Protein AF-A0A3P7L4E8-F1 (afdb_monomer)

Structure (mmCIF, N/CA/C/O backbone):
data_AF-A0A3P7L4E8-F1
#
_entry.id   AF-A0A3P7L4E8-F1
#
loop_
_atom_site.group_PDB
_atom_site.id
_atom_site.type_symbol
_atom_site.label_atom_id
_atom_site.label_alt_id
_atom_site.label_comp_id
_atom_site.label_asym_id
_atom_site.label_entity_id
_atom_site.label_seq_id
_atom_site.pdbx_PDB_ins_code
_atom_site.Cartn_x
_atom_site.Cartn_y
_atom_site.Cartn_z
_atom_site.occupancy
_atom_site.B_iso_or_equiv
_atom_site.auth_seq_id
_atom_site.auth_comp_id
_atom_site.auth_asym_id
_atom_site.auth_atom_id
_atom_site.pdbx_PDB_model_num
ATOM 1 N N . MET A 1 1 ? 2.967 -5.972 8.499 1.00 93.69 1 MET A N 1
ATOM 2 C CA . MET A 1 1 ? 3.517 -5.732 7.140 1.00 93.69 1 MET A CA 1
ATOM 3 C C . MET A 1 1 ? 2.914 -6.742 6.178 1.00 93.69 1 MET A C 1
ATOM 5 O O . MET A 1 1 ? 2.592 -7.834 6.628 1.00 93.69 1 MET A O 1
ATOM 9 N N . THR A 1 2 ? 2.734 -6.403 4.901 1.00 97.44 2 THR A N 1
ATOM 10 C CA . THR A 1 2 ? 2.212 -7.353 3.901 1.00 97.44 2 THR A CA 1
ATOM 11 C C . THR A 1 2 ? 2.742 -7.043 2.503 1.00 97.44 2 THR A C 1
ATOM 13 O O . THR A 1 2 ? 2.985 -5.879 2.180 1.00 97.44 2 THR A O 1
ATOM 16 N N . PHE A 1 3 ? 2.921 -8.077 1.684 1.00 98.00 3 PHE A N 1
ATOM 17 C CA . PHE A 1 3 ? 3.273 -7.950 0.271 1.00 98.00 3 PHE A CA 1
ATOM 18 C C . PHE A 1 3 ? 2.028 -8.074 -0.606 1.00 98.00 3 PHE A C 1
ATOM 20 O O . PHE A 1 3 ? 1.065 -8.754 -0.248 1.00 98.00 3 PHE A O 1
ATOM 27 N N . ASN A 1 4 ? 2.053 -7.452 -1.783 1.00 97.31 4 ASN A N 1
ATOM 28 C CA . ASN A 1 4 ? 1.084 -7.792 -2.821 1.00 97.31 4 ASN A CA 1
ATOM 29 C C . ASN A 1 4 ? 1.395 -9.174 -3.431 1.00 97.31 4 ASN A C 1
ATOM 31 O O . ASN A 1 4 ? 2.477 -9.728 -3.239 1.00 97.31 4 ASN A O 1
ATOM 35 N N . SER A 1 5 ? 0.465 -9.728 -4.214 1.00 94.94 5 SER A N 1
ATOM 36 C CA . SER A 1 5 ? 0.601 -11.085 -4.770 1.00 94.94 5 SER A CA 1
ATOM 37 C C . SER A 1 5 ? 1.827 -11.285 -5.672 1.00 94.94 5 SER A C 1
ATOM 39 O O . SER A 1 5 ? 2.302 -12.407 -5.796 1.00 94.94 5 SER A O 1
ATOM 41 N N . SER A 1 6 ? 2.349 -10.224 -6.300 1.00 93.38 6 SER A N 1
ATOM 42 C CA . SER A 1 6 ? 3.560 -10.289 -7.132 1.00 93.38 6 SER A CA 1
ATOM 43 C C . SER A 1 6 ? 4.865 -10.091 -6.351 1.00 93.38 6 SER A C 1
ATOM 45 O O . SER A 1 6 ? 5.935 -10.178 -6.947 1.00 93.38 6 SER A O 1
ATOM 47 N N . GLY A 1 7 ? 4.802 -9.763 -5.056 1.00 94.69 7 GLY A N 1
ATOM 48 C CA . GLY A 1 7 ? 5.972 -9.439 -4.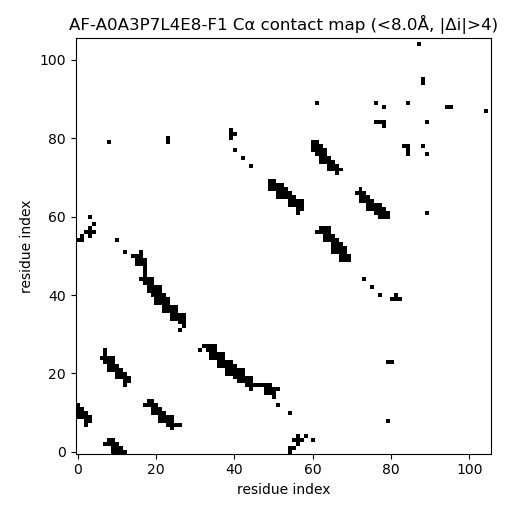233 1.00 94.69 7 GLY A CA 1
ATOM 49 C C . GLY A 1 7 ? 6.662 -8.115 -4.588 1.00 94.69 7 GLY A C 1
ATOM 50 O O . GLY A 1 7 ? 7.723 -7.811 -4.050 1.00 94.69 7 GLY A O 1
ATOM 51 N N . SER A 1 8 ? 6.085 -7.311 -5.486 1.00 95.25 8 SER A N 1
ATOM 52 C CA . SER A 1 8 ? 6.686 -6.056 -5.954 1.00 95.25 8 SER A CA 1
ATOM 53 C C . SER A 1 8 ? 6.282 -4.838 -5.128 1.00 95.25 8 SER A C 1
ATOM 55 O O . SER A 1 8 ? 6.896 -3.784 -5.275 1.00 95.25 8 SER A O 1
ATOM 57 N N . LEU A 1 9 ? 5.234 -4.943 -4.309 1.00 97.62 9 LEU A N 1
ATOM 58 C CA . LEU A 1 9 ? 4.799 -3.889 -3.395 1.00 97.62 9 LEU A CA 1
ATOM 59 C C . LEU A 1 9 ? 4.819 -4.390 -1.959 1.00 97.62 9 LEU A C 1
ATOM 61 O O . LEU A 1 9 ? 4.344 -5.490 -1.679 1.00 97.62 9 LEU A O 1
ATOM 65 N N . LEU A 1 10 ? 5.308 -3.542 -1.061 1.00 97.94 10 LEU A N 1
ATOM 66 C CA . LEU A 1 10 ? 5.356 -3.773 0.373 1.00 97.94 10 LEU A CA 1
ATOM 67 C C . LEU A 1 10 ? 4.584 -2.673 1.097 1.00 97.94 10 LEU A C 1
ATOM 69 O O . LEU A 1 10 ? 4.877 -1.489 0.935 1.00 97.94 10 LEU A O 1
ATOM 73 N N . PHE A 1 11 ? 3.632 -3.087 1.927 1.00 98.38 11 PHE A N 1
ATOM 74 C CA . PHE A 1 11 ? 2.962 -2.241 2.904 1.00 98.38 11 PHE A CA 1
ATOM 75 C C . PHE A 1 11 ? 3.613 -2.397 4.280 1.00 98.38 11 PHE A C 1
ATOM 77 O O . PHE A 1 11 ? 3.753 -3.516 4.799 1.00 98.38 11 PHE A O 1
ATOM 84 N N . THR A 1 12 ? 3.914 -1.268 4.915 1.00 97.88 12 THR A N 1
ATOM 85 C CA . THR A 1 12 ? 4.250 -1.201 6.338 1.00 97.88 12 THR A CA 1
ATOM 86 C C . THR A 1 12 ? 3.361 -0.188 7.050 1.00 97.88 12 THR A C 1
ATOM 88 O O . THR A 1 12 ? 2.870 0.766 6.449 1.00 97.88 12 THR A O 1
ATOM 91 N N . ALA A 1 13 ? 3.140 -0.412 8.340 1.00 96.44 13 ALA A N 1
ATOM 92 C CA . ALA A 1 13 ? 2.411 0.500 9.208 1.00 96.44 13 ALA A CA 1
ATOM 93 C C . ALA A 1 13 ? 3.309 0.879 10.382 1.00 96.44 13 ALA A C 1
ATOM 95 O O . ALA A 1 13 ? 4.056 0.030 10.878 1.00 96.44 13 ALA A O 1
ATOM 96 N N . CYS A 1 14 ? 3.243 2.135 10.819 1.00 93.00 14 CYS A N 1
ATOM 97 C CA . CYS A 1 14 ? 3.870 2.528 12.073 1.00 93.00 14 CYS A CA 1
ATOM 98 C C . CYS A 1 14 ? 3.155 1.873 13.267 1.00 93.00 14 CYS A C 1
ATOM 100 O O . CYS A 1 14 ? 1.998 1.465 13.166 1.00 93.00 14 CYS A O 1
ATOM 102 N N . ILE A 1 15 ? 3.840 1.800 14.411 1.00 90.44 15 ILE A N 1
ATOM 103 C CA . ILE A 1 15 ? 3.316 1.168 15.635 1.00 90.44 15 ILE A CA 1
ATOM 104 C C . ILE A 1 15 ? 2.034 1.866 16.112 1.00 90.44 15 ILE A C 1
ATOM 106 O O . ILE A 1 15 ? 1.103 1.211 16.561 1.00 90.44 15 ILE A O 1
ATOM 110 N N . GLN A 1 16 ? 1.958 3.191 15.968 1.00 91.69 16 GLN A N 1
ATOM 111 C CA . GLN A 1 16 ? 0.779 3.985 16.326 1.00 91.69 16 GLN A CA 1
ATOM 112 C C . GLN A 1 16 ? -0.380 3.841 15.316 1.00 91.69 16 GLN A C 1
ATOM 114 O O . GLN A 1 16 ? -1.488 4.325 15.559 1.00 91.69 16 GLN A O 1
ATOM 119 N N . GLY A 1 17 ? -0.122 3.208 14.167 1.00 90.38 17 GLY A N 1
ATOM 120 C CA . GLY A 1 17 ? -1.089 2.919 13.113 1.00 90.38 17 GLY A CA 1
ATOM 121 C C . GLY A 1 17 ? -1.598 4.128 12.332 1.00 90.38 17 GLY A C 1
ATOM 122 O O . GLY A 1 17 ? -2.585 3.976 11.617 1.00 90.38 17 GLY A O 1
ATOM 123 N N . HIS A 1 18 ? -0.995 5.312 12.484 1.00 93.44 18 HIS A N 1
ATOM 124 C CA . HIS A 1 18 ? -1.412 6.554 11.810 1.00 93.44 18 HIS A CA 1
ATOM 125 C C . HIS A 1 18 ? -0.907 6.651 10.375 1.00 93.44 18 HIS A C 1
ATOM 127 O O . HIS A 1 18 ? -1.647 7.042 9.477 1.00 93.44 18 HIS A O 1
ATOM 133 N N . SER A 1 19 ? 0.356 6.284 10.171 1.00 95.50 19 SER A N 1
ATOM 134 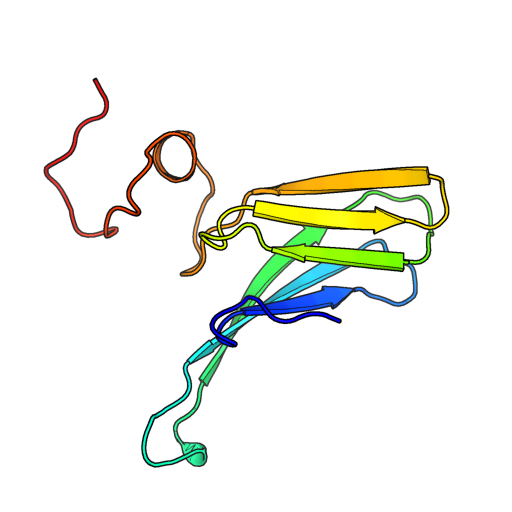C CA . SER A 1 19 ? 1.048 6.405 8.893 1.00 95.50 19 SER A CA 1
ATOM 135 C C . SER A 1 19 ? 1.338 5.030 8.324 1.00 95.50 19 SER A C 1
ATOM 137 O O . SER A 1 19 ? 1.926 4.167 8.988 1.00 95.50 19 SER A O 1
ATOM 139 N N . PHE A 1 20 ? 0.958 4.847 7.068 1.00 97.25 20 PHE A N 1
ATOM 140 C CA . PHE A 1 20 ? 1.254 3.652 6.304 1.00 97.25 20 PHE A CA 1
ATOM 141 C C . PHE A 1 20 ? 2.177 3.980 5.145 1.00 97.25 20 PHE A C 1
ATOM 143 O O . PHE A 1 20 ? 1.982 4.969 4.445 1.00 97.25 20 PHE A O 1
ATOM 150 N N . HIS A 1 21 ? 3.164 3.128 4.912 1.00 97.81 21 HIS A N 1
ATOM 151 C CA . HIS A 1 21 ? 4.152 3.324 3.866 1.00 97.81 21 HIS A CA 1
ATOM 152 C C . HIS A 1 21 ? 4.008 2.252 2.801 1.00 97.81 21 HIS A C 1
ATOM 154 O O . HIS A 1 21 ? 3.889 1.062 3.106 1.00 97.81 21 HIS A O 1
ATOM 160 N N . ILE A 1 22 ? 4.055 2.685 1.544 1.00 98.12 22 ILE A N 1
ATOM 161 C CA . ILE A 1 22 ? 4.043 1.797 0.386 1.00 98.12 22 ILE A CA 1
ATOM 162 C C . ILE A 1 22 ? 5.387 1.889 -0.306 1.00 98.12 22 ILE A C 1
ATOM 164 O O . ILE A 1 22 ? 5.771 2.950 -0.802 1.00 98.12 22 ILE A O 1
ATOM 168 N N . PHE A 1 23 ? 6.081 0.763 -0.381 1.00 98.06 23 PHE A N 1
ATOM 169 C CA . PHE A 1 23 ? 7.334 0.634 -1.104 1.00 98.06 23 PHE A CA 1
ATOM 170 C C . PHE A 1 23 ? 7.138 -0.228 -2.341 1.00 98.06 23 PHE A C 1
ATOM 172 O O . PHE A 1 23 ? 6.459 -1.251 -2.294 1.00 98.06 23 PHE A O 1
ATOM 179 N N . ARG A 1 24 ? 7.775 0.159 -3.442 1.00 96.94 24 ARG A N 1
ATOM 180 C CA . ARG A 1 24 ? 7.939 -0.675 -4.627 1.00 96.94 24 ARG A CA 1
ATOM 181 C C . ARG A 1 24 ? 9.331 -1.268 -4.636 1.00 96.94 24 ARG A C 1
ATOM 183 O O . ARG A 1 24 ? 10.311 -0.530 -4.611 1.00 96.94 24 ARG A O 1
ATOM 190 N N . ILE A 1 25 ? 9.394 -2.584 -4.749 1.00 95.75 25 ILE A N 1
ATOM 191 C CA . ILE A 1 25 ? 10.629 -3.337 -4.906 1.00 95.75 25 ILE A CA 1
ATOM 192 C C . ILE A 1 25 ? 10.760 -3.717 -6.380 1.00 95.75 25 ILE A C 1
ATOM 194 O O . ILE A 1 25 ? 9.975 -4.495 -6.923 1.00 95.75 25 ILE A O 1
ATOM 198 N N . ALA A 1 26 ? 11.740 -3.122 -7.050 1.00 93.50 26 ALA A N 1
ATOM 199 C CA . ALA A 1 26 ? 12.111 -3.443 -8.417 1.00 93.50 26 ALA A CA 1
ATOM 200 C C . ALA A 1 26 ? 13.223 -4.497 -8.390 1.00 93.50 26 ALA A C 1
ATOM 202 O O . ALA A 1 26 ? 14.401 -4.166 -8.525 1.00 93.50 26 ALA A O 1
ATOM 203 N N . ASN A 1 27 ? 12.838 -5.759 -8.171 1.00 90.19 27 ASN A N 1
ATOM 204 C CA . ASN A 1 27 ? 13.775 -6.881 -8.165 1.00 90.19 27 ASN A CA 1
ATOM 205 C C . ASN A 1 27 ? 14.471 -7.008 -9.518 1.00 90.19 27 ASN A C 1
ATOM 207 O O . ASN A 1 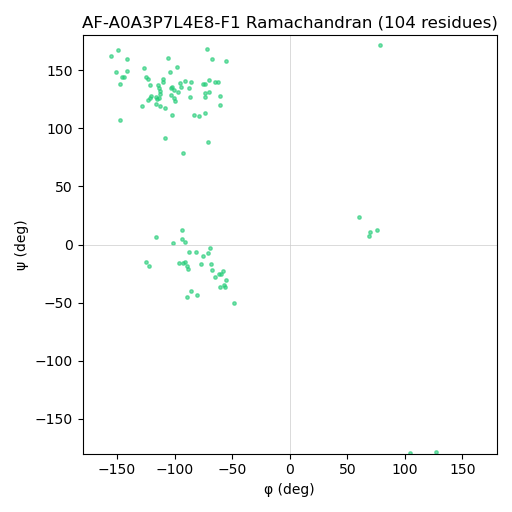27 ? 13.817 -7.104 -10.560 1.00 90.19 27 ASN A O 1
ATOM 211 N N . HIS A 1 28 ? 15.800 -7.066 -9.488 1.00 91.31 28 HIS A N 1
ATOM 212 C CA . HIS A 1 28 ? 16.575 -7.392 -10.672 1.00 91.31 28 HIS A CA 1
ATOM 213 C C . HIS A 1 28 ? 16.711 -8.925 -10.792 1.00 91.31 28 HIS A C 1
ATOM 215 O O . HIS A 1 28 ? 17.135 -9.579 -9.839 1.00 91.31 28 HIS A O 1
ATOM 221 N N . PRO A 1 29 ? 16.361 -9.531 -11.943 1.00 88.00 29 PRO A N 1
ATOM 222 C CA . PRO A 1 29 ? 16.157 -10.980 -12.057 1.00 88.00 29 PRO A CA 1
ATOM 223 C C . PRO A 1 29 ? 17.429 -11.827 -11.916 1.00 88.00 29 PRO A C 1
ATOM 225 O O . PRO A 1 29 ? 17.327 -13.034 -11.723 1.00 88.00 29 PRO A O 1
ATOM 228 N N . LYS A 1 30 ? 18.620 -11.228 -12.051 1.00 91.19 30 LYS A N 1
ATOM 229 C CA . LYS A 1 30 ? 19.906 -11.955 -12.061 1.00 91.19 30 LYS A CA 1
ATOM 230 C C . LYS A 1 30 ? 20.895 -11.517 -10.984 1.00 91.19 30 LYS A C 1
ATOM 232 O O . LYS A 1 30 ? 21.850 -12.231 -10.717 1.00 91.19 30 LYS A O 1
ATOM 237 N N . ASP A 1 31 ? 20.701 -10.338 -10.406 1.00 92.81 31 ASP A N 1
ATOM 238 C CA . ASP A 1 31 ? 21.673 -9.720 -9.500 1.00 92.81 31 ASP A CA 1
ATOM 239 C C . ASP A 1 31 ? 20.927 -8.912 -8.446 1.00 92.81 31 ASP A C 1
ATOM 241 O O . ASP A 1 31 ? 20.376 -7.855 -8.747 1.00 92.81 31 ASP A O 1
ATOM 245 N N . SER A 1 32 ? 20.902 -9.412 -7.213 1.00 90.25 32 SER A N 1
ATOM 246 C CA . SER A 1 32 ? 20.195 -8.773 -6.104 1.00 90.25 32 SER A CA 1
ATOM 247 C C . SER A 1 32 ? 20.737 -7.381 -5.782 1.00 90.25 32 SER A C 1
ATOM 249 O O . SER A 1 32 ? 19.972 -6.543 -5.308 1.00 90.25 32 SER A O 1
ATOM 251 N N . ARG A 1 33 ? 22.005 -7.089 -6.107 1.00 93.31 33 ARG A N 1
ATOM 252 C CA . ARG A 1 33 ? 22.643 -5.781 -5.869 1.00 93.31 33 ARG A CA 1
ATOM 253 C C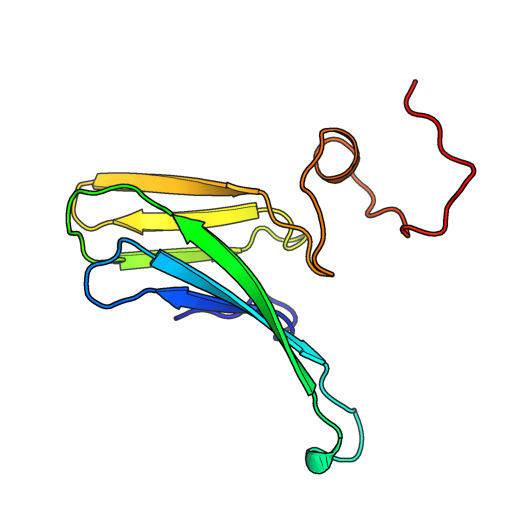 . ARG A 1 33 ? 22.053 -4.666 -6.729 1.00 93.31 33 ARG A C 1
ATOM 255 O O . ARG A 1 33 ? 22.173 -3.501 -6.374 1.00 93.31 33 ARG A O 1
ATOM 262 N N . GLN A 1 34 ? 21.412 -5.022 -7.841 1.00 92.75 34 GLN A N 1
ATOM 263 C CA . GLN A 1 34 ? 20.742 -4.084 -8.747 1.00 92.75 34 GLN A CA 1
ATOM 264 C C . GLN A 1 34 ? 19.251 -3.913 -8.424 1.00 92.75 34 GLN A C 1
ATOM 266 O O . GLN A 1 34 ? 18.527 -3.241 -9.157 1.00 92.75 34 GLN A O 1
ATOM 271 N N . THR A 1 35 ? 18.770 -4.523 -7.339 1.00 93.56 35 THR A N 1
ATOM 272 C CA . THR A 1 35 ? 17.401 -4.315 -6.865 1.00 93.56 35 THR A CA 1
ATOM 273 C C . THR A 1 35 ? 17.260 -2.910 -6.294 1.00 93.56 35 THR A C 1
ATOM 275 O O . THR A 1 35 ? 18.052 -2.492 -5.453 1.00 93.56 35 THR A O 1
ATOM 278 N N . ALA A 1 36 ? 16.220 -2.194 -6.719 1.00 94.31 36 ALA A N 1
ATOM 279 C CA . ALA A 1 36 ? 15.906 -0.865 -6.208 1.00 94.31 36 ALA A CA 1
ATOM 280 C C . ALA A 1 36 ? 14.627 -0.886 -5.366 1.00 94.31 36 ALA A C 1
ATOM 282 O O . ALA A 1 36 ? 13.657 -1.568 -5.702 1.00 94.31 36 ALA A O 1
ATOM 283 N N . VAL A 1 37 ? 14.608 -0.096 -4.292 1.00 96.25 37 VAL A N 1
ATOM 284 C CA . VAL A 1 37 ? 13.419 0.122 -3.461 1.00 96.25 37 VAL A CA 1
ATOM 285 C C . VAL A 1 37 ? 13.011 1.584 -3.566 1.00 96.25 37 VAL A C 1
ATOM 287 O O . VAL A 1 37 ? 13.808 2.482 -3.308 1.00 96.25 37 VAL A O 1
ATOM 290 N N . HIS A 1 38 ? 11.759 1.826 -3.942 1.00 96.25 38 HIS A N 1
ATOM 291 C CA . HIS A 1 38 ? 11.192 3.163 -4.072 1.00 96.25 38 HIS A CA 1
ATOM 292 C C . HIS A 1 38 ? 10.065 3.349 -3.066 1.00 96.25 38 HIS A C 1
ATOM 294 O O . HIS A 1 38 ? 9.120 2.565 -3.047 1.00 96.25 38 HIS A O 1
ATOM 300 N N . HIS A 1 39 ? 10.126 4.404 -2.263 1.00 97.31 39 HIS A N 1
ATOM 301 C CA . HIS A 1 39 ? 9.017 4.800 -1.403 1.00 97.31 39 HIS A CA 1
ATOM 302 C C . HIS A 1 39 ? 7.974 5.548 -2.243 1.00 97.31 39 HIS A C 1
ATOM 304 O O . HIS A 1 39 ? 8.251 6.633 -2.748 1.00 97.31 39 HIS A O 1
ATOM 310 N N . LEU A 1 40 ? 6.810 4.932 -2.462 1.00 96.62 40 LEU A N 1
ATOM 311 C CA . LEU A 1 40 ? 5.774 5.460 -3.351 1.00 96.62 40 LEU A CA 1
ATOM 312 C C . LEU A 1 40 ? 4.794 6.387 -2.632 1.00 96.62 40 LEU A C 1
ATOM 314 O O . LEU A 1 40 ? 4.444 7.432 -3.174 1.00 96.62 40 LEU A O 1
ATOM 318 N N . TYR A 1 41 ? 4.326 5.986 -1.449 1.00 97.56 41 TYR A N 1
ATOM 319 C CA . TYR A 1 41 ? 3.255 6.682 -0.741 1.00 97.56 41 TYR A CA 1
ATOM 320 C C . TYR A 1 41 ? 3.467 6.657 0.765 1.00 97.56 41 TYR A C 1
ATOM 322 O O . TYR A 1 41 ? 3.871 5.632 1.317 1.00 97.56 41 TYR A O 1
ATOM 330 N N . ILE A 1 42 ? 3.081 7.762 1.401 1.00 97.00 42 ILE A N 1
ATOM 331 C CA . ILE A 1 42 ? 2.707 7.815 2.812 1.00 97.00 42 ILE A CA 1
ATOM 332 C C . ILE A 1 42 ? 1.193 8.012 2.830 1.00 97.00 42 ILE A C 1
ATOM 334 O O . ILE A 1 42 ? 0.693 8.999 2.292 1.00 97.00 42 ILE A O 1
ATOM 338 N N . LEU A 1 43 ? 0.470 7.048 3.382 1.00 96.38 43 LEU A N 1
ATOM 339 C CA . LEU A 1 43 ? -0.978 7.088 3.524 1.00 96.38 43 LEU A CA 1
ATOM 340 C C . LEU A 1 43 ? -1.297 7.413 4.977 1.00 96.38 43 LEU A C 1
ATOM 342 O O . LEU A 1 43 ? -0.782 6.760 5.885 1.00 96.38 43 LEU A O 1
ATOM 346 N N . ASP A 1 44 ? -2.138 8.417 5.183 1.00 95.81 44 ASP A N 1
ATOM 347 C CA . ASP A 1 44 ? -2.573 8.825 6.512 1.00 95.81 44 ASP A CA 1
ATOM 348 C C . ASP A 1 44 ? -3.953 8.238 6.808 1.00 95.81 44 ASP A C 1
ATOM 350 O O . ASP A 1 44 ? -4.906 8.416 6.045 1.00 95.81 44 ASP A O 1
ATOM 354 N N . ARG A 1 45 ? -4.045 7.492 7.905 1.00 93.25 45 ARG A N 1
ATOM 355 C CA . ARG A 1 45 ? -5.274 6.831 8.347 1.00 93.25 45 ARG A CA 1
ATOM 356 C C . ARG A 1 45 ? -6.120 7.722 9.257 1.00 93.25 45 ARG A C 1
ATOM 358 O O . ARG A 1 45 ? -7.304 7.444 9.439 1.00 93.25 45 ARG A O 1
ATOM 365 N N . GLY A 1 46 ? -5.540 8.767 9.842 1.00 89.94 46 GLY A N 1
ATOM 366 C CA . GLY A 1 46 ? -6.161 9.688 10.792 1.00 89.94 46 GLY A CA 1
ATOM 367 C C . GLY A 1 46 ? -5.357 9.835 12.089 1.00 89.94 46 GLY A C 1
ATOM 368 O O . GLY A 1 46 ? -4.329 9.195 12.285 1.00 89.94 46 GLY A O 1
ATOM 369 N N . SER A 1 47 ? -5.867 10.632 13.029 1.00 89.31 47 SER A N 1
ATOM 370 C CA . SER A 1 47 ? -5.139 11.041 14.244 1.00 89.31 47 SER A CA 1
ATOM 371 C C . SER A 1 47 ? -5.280 10.103 15.449 1.00 89.31 47 SER A C 1
ATOM 373 O O . SER A 1 47 ? -4.436 10.114 16.344 1.00 89.31 47 SER A O 1
ATOM 375 N N . THR A 1 48 ? -6.316 9.266 15.511 1.00 91.25 48 THR A N 1
ATOM 376 C CA . THR A 1 48 ? -6.524 8.351 16.647 1.00 91.25 48 THR A CA 1
ATOM 377 C C . THR A 1 48 ? -5.529 7.190 16.588 1.00 91.25 48 THR A C 1
ATOM 379 O O . THR A 1 48 ? -5.445 6.558 15.538 1.00 91.25 48 THR A O 1
ATOM 382 N N . PRO A 1 49 ? -4.751 6.887 17.643 1.00 92.69 49 PRO A N 1
ATOM 383 C CA . PRO A 1 49 ? -3.868 5.718 17.648 1.00 92.69 49 PRO A CA 1
ATOM 384 C C . PRO A 1 49 ? -4.667 4.419 17.523 1.00 92.69 49 PRO A C 1
ATOM 386 O O . PRO A 1 49 ? -5.730 4.299 18.128 1.00 92.69 49 PRO A O 1
ATOM 389 N N . CYS A 1 50 ? -4.168 3.461 16.745 1.00 93.50 50 CYS A N 1
ATOM 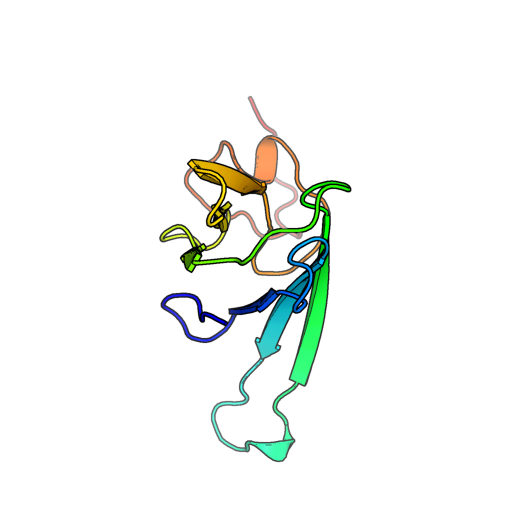390 C CA . CYS A 1 50 ? -4.753 2.123 16.648 1.00 93.50 50 CYS A CA 1
ATOM 391 C C . CYS A 1 50 ? -3.696 1.102 16.217 1.00 93.50 50 CYS A C 1
ATOM 393 O O . CYS A 1 50 ? -2.680 1.463 15.627 1.00 93.50 50 CYS A O 1
ATOM 395 N N . GLU A 1 51 ? -3.970 -0.180 16.426 1.00 94.94 51 GLU A N 1
ATOM 396 C CA . GLU A 1 51 ? -3.142 -1.259 15.889 1.00 94.94 51 GLU A CA 1
ATOM 397 C C . GLU A 1 51 ? -3.716 -1.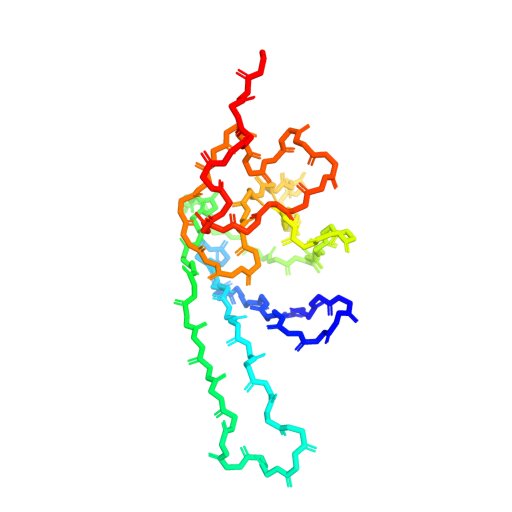741 14.553 1.00 94.94 51 GLU A C 1
ATOM 399 O O . GLU A 1 51 ? -4.930 -1.919 14.421 1.00 94.94 51 GLU A O 1
ATOM 404 N N . VAL A 1 52 ? -2.855 -1.951 13.554 1.00 96.25 52 VAL A N 1
ATOM 405 C CA . VAL A 1 52 ? -3.259 -2.552 12.275 1.00 96.25 52 VAL A CA 1
ATOM 406 C C . VAL A 1 52 ? -3.265 -4.067 12.423 1.00 96.25 52 VAL A C 1
ATOM 408 O O . VAL A 1 52 ? -2.208 -4.684 12.527 1.00 96.25 52 VAL A O 1
ATOM 411 N N . THR A 1 53 ? -4.451 -4.665 12.386 1.00 96.31 53 THR A N 1
ATOM 412 C CA . THR A 1 53 ? -4.637 -6.113 12.562 1.00 96.31 53 THR A CA 1
ATOM 413 C C . THR A 1 53 ? -4.472 -6.868 11.249 1.00 96.31 53 THR A C 1
ATOM 415 O O . THR A 1 53 ? -3.842 -7.922 11.201 1.00 96.31 53 THR A O 1
ATOM 418 N N . HIS A 1 54 ? -4.991 -6.307 10.155 1.00 96.50 54 HIS A N 1
ATOM 419 C CA . HIS A 1 54 ? -4.917 -6.905 8.827 1.00 96.50 54 HIS A CA 1
ATOM 420 C C . HIS A 1 54 ? -4.678 -5.846 7.758 1.00 96.50 54 HIS A C 1
ATOM 422 O O . HIS A 1 54 ? -5.130 -4.710 7.868 1.00 96.50 54 HIS A O 1
ATOM 428 N N . ALA A 1 55 ? -3.994 -6.237 6.688 1.00 97.75 55 ALA A N 1
ATOM 429 C CA . ALA A 1 55 ? -3.874 -5.425 5.490 1.00 97.75 55 ALA A CA 1
ATOM 430 C C . ALA A 1 55 ? -3.843 -6.318 4.251 1.00 97.75 55 ALA A C 1
ATOM 432 O O . ALA A 1 55 ? -3.274 -7.413 4.282 1.00 97.75 55 ALA A O 1
ATOM 433 N N . CYS A 1 56 ? -4.442 -5.852 3.159 1.00 98.06 56 CYS A N 1
ATOM 434 C CA . CYS A 1 56 ? -4.508 -6.597 1.910 1.00 98.06 56 CYS A CA 1
ATOM 435 C C . CYS A 1 56 ? -4.490 -5.658 0.705 1.00 98.06 56 CYS A C 1
ATOM 437 O O . CYS A 1 56 ? -5.172 -4.632 0.685 1.00 98.06 56 CYS A O 1
ATOM 439 N N . PHE A 1 57 ? -3.731 -6.043 -0.318 1.00 98.19 57 PHE A N 1
ATOM 440 C CA . PHE A 1 57 ? -3.816 -5.429 -1.634 1.00 98.19 57 PHE A CA 1
ATOM 441 C C . PHE A 1 57 ? -4.929 -6.096 -2.444 1.00 98.19 57 PHE A C 1
ATOM 443 O O . PHE A 1 57 ? -5.073 -7.317 -2.458 1.00 98.19 57 PHE A O 1
ATOM 450 N N . SER A 1 58 ? -5.678 -5.294 -3.188 1.00 96.12 58 SER A N 1
ATOM 451 C CA . SER A 1 58 ? -6.516 -5.791 -4.286 1.00 96.12 58 SER A CA 1
ATOM 452 C C . SER A 1 58 ? -5.699 -6.589 -5.310 1.00 96.12 58 SER A C 1
ATOM 454 O O . SER A 1 58 ? -4.486 -6.417 -5.445 1.00 96.12 58 SER A O 1
ATOM 456 N N . ARG A 1 59 ? -6.378 -7.448 -6.080 1.00 93.50 59 ARG A N 1
ATOM 457 C CA . ARG A 1 59 ? -5.741 -8.352 -7.055 1.00 93.50 59 ARG A CA 1
ATOM 458 C C . ARG A 1 59 ? -4.899 -7.617 -8.108 1.00 93.50 59 ARG A C 1
ATOM 460 O O . ARG A 1 59 ? -3.867 -8.129 -8.522 1.00 93.50 59 ARG A O 1
ATOM 467 N N . ASP A 1 60 ? -5.317 -6.423 -8.520 1.00 91.94 60 ASP A N 1
ATOM 468 C CA . ASP A 1 60 ? -4.591 -5.567 -9.470 1.00 91.94 60 ASP A CA 1
ATOM 469 C C . ASP A 1 60 ? -3.625 -4.577 -8.789 1.00 91.94 60 ASP A C 1
ATOM 471 O O . ASP A 1 60 ? -2.965 -3.782 -9.457 1.00 91.94 60 ASP A O 1
ATOM 475 N N . SER A 1 61 ? -3.518 -4.642 -7.457 1.00 95.12 61 SER A N 1
ATOM 476 C CA . SER A 1 61 ? -2.678 -3.785 -6.620 1.00 95.12 61 SER A CA 1
ATOM 477 C C . SER A 1 61 ? -2.993 -2.283 -6.705 1.00 95.12 61 SER A C 1
ATOM 479 O O . SER A 1 61 ? -2.123 -1.468 -6.402 1.00 95.12 61 SER A O 1
ATOM 481 N N . ARG A 1 62 ? -4.216 -1.897 -7.095 1.00 93.94 62 ARG A N 1
ATOM 482 C CA . ARG A 1 62 ? -4.645 -0.482 -7.141 1.00 93.94 62 ARG A CA 1
ATOM 483 C C . ARG A 1 62 ? -5.336 0.009 -5.876 1.00 93.94 62 ARG A C 1
ATOM 485 O O . ARG A 1 62 ? -5.460 1.199 -5.639 1.00 93.94 62 ARG A O 1
ATOM 492 N N . TRP A 1 63 ? -5.770 -0.912 -5.040 1.00 95.75 63 TRP A N 1
ATOM 493 C CA . TRP A 1 63 ? -6.360 -0.624 -3.741 1.00 95.75 63 TRP A CA 1
ATOM 494 C C . TRP A 1 63 ? -5.618 -1.359 -2.642 1.00 95.75 63 TRP A C 1
ATOM 496 O O . TRP A 1 63 ? -5.212 -2.512 -2.828 1.00 95.75 63 TRP A O 1
ATOM 506 N N . LEU A 1 64 ? -5.509 -0.702 -1.495 1.00 97.75 64 LEU A N 1
ATOM 507 C CA . LEU A 1 64 ? -5.055 -1.269 -0.238 1.00 97.75 64 LEU A CA 1
ATOM 508 C C . LEU A 1 64 ? -6.167 -1.112 0.799 1.00 97.75 64 LEU A C 1
ATOM 510 O O . LEU A 1 64 ? -6.636 -0.001 1.034 1.00 97.75 64 LEU A O 1
ATOM 514 N N . ALA A 1 65 ? -6.538 -2.204 1.454 1.00 98.12 65 ALA A N 1
ATOM 515 C CA . ALA A 1 65 ? -7.364 -2.176 2.652 1.00 98.12 65 ALA A CA 1
ATOM 516 C C . ALA A 1 65 ? -6.486 -2.408 3.887 1.00 98.12 65 ALA A C 1
ATOM 518 O O . ALA A 1 65 ? -5.656 -3.319 3.880 1.00 98.12 65 ALA A O 1
ATOM 519 N N . ALA A 1 66 ? -6.680 -1.607 4.935 1.00 97.62 66 ALA A N 1
ATOM 520 C CA . ALA A 1 66 ? -6.041 -1.766 6.239 1.00 97.62 66 ALA A CA 1
ATOM 521 C C . ALA A 1 66 ? -7.103 -1.746 7.348 1.00 97.62 66 ALA A C 1
ATOM 523 O O . ALA A 1 66 ? -7.822 -0.758 7.513 1.00 97.62 66 ALA A O 1
ATOM 524 N N . CYS A 1 67 ? -7.198 -2.843 8.095 1.00 96.88 67 CYS A N 1
ATOM 525 C CA . CYS A 1 67 ? -8.127 -3.028 9.204 1.00 96.88 67 CYS A CA 1
ATOM 526 C C . CYS A 1 67 ? -7.442 -2.679 10.525 1.00 96.88 67 CYS A C 1
ATOM 528 O O . CYS A 1 67 ? -6.284 -3.042 10.745 1.00 96.88 67 CYS A O 1
ATOM 530 N N . SER A 1 68 ? -8.170 -2.005 11.409 1.00 94.94 68 SER A N 1
ATOM 531 C CA . SER A 1 68 ? -7.708 -1.660 12.750 1.00 94.94 68 SER A CA 1
ATOM 532 C C . SER A 1 68 ? -8.377 -2.517 13.826 1.00 94.94 68 SER A C 1
ATOM 534 O O . SER A 1 68 ? -9.460 -3.072 13.628 1.00 94.94 68 SER A O 1
ATOM 536 N N . ASN A 1 69 ? -7.766 -2.574 15.007 1.00 95.25 69 ASN A N 1
ATOM 537 C CA . ASN A 1 69 ? -8.370 -3.153 16.211 1.00 95.25 69 ASN A CA 1
ATOM 538 C C . ASN A 1 69 ? -9.548 -2.329 16.778 1.00 95.25 69 ASN A C 1
ATOM 540 O O . ASN A 1 69 ? -10.187 -2.759 17.732 1.00 95.25 69 ASN A O 1
ATOM 544 N N . HIS A 1 70 ? -9.864 -1.169 16.195 1.00 92.56 70 HIS A N 1
ATOM 545 C CA . HIS A 1 70 ? -11.009 -0.332 16.578 1.00 92.56 70 HIS A CA 1
ATOM 546 C C . HIS A 1 70 ? -12.260 -0.621 15.730 1.00 92.56 70 HIS A C 1
ATOM 548 O O . HIS A 1 70 ? -13.217 0.150 15.743 1.00 92.56 70 HIS A O 1
ATOM 554 N N . GLY A 1 71 ? -12.257 -1.712 14.959 1.00 93.31 71 GLY A N 1
ATOM 555 C CA . GLY A 1 71 ? -13.397 -2.115 14.133 1.00 93.31 71 GLY A CA 1
ATOM 556 C C . GLY A 1 71 ? -13.569 -1.290 12.856 1.00 93.31 71 GLY A C 1
ATOM 557 O O . GLY A 1 71 ? -14.605 -1.392 12.203 1.00 93.31 71 GLY A O 1
ATOM 558 N N . THR A 1 72 ? -12.570 -0.488 12.469 1.00 95.31 72 THR A N 1
ATOM 559 C CA . THR A 1 72 ? -12.592 0.277 11.215 1.00 95.31 72 THR A CA 1
ATOM 560 C C . THR A 1 72 ? -11.698 -0.356 10.156 1.00 95.31 72 THR A C 1
ATOM 562 O O . THR A 1 72 ? -10.661 -0.949 10.456 1.00 95.31 72 THR A O 1
ATOM 565 N N . THR A 1 73 ? -12.084 -0.203 8.890 1.00 96.69 73 THR A N 1
ATOM 566 C CA . THR A 1 73 ? -11.238 -0.539 7.738 1.00 96.69 73 THR A CA 1
ATOM 567 C C . THR A 1 73 ? -11.081 0.694 6.871 1.00 96.69 73 THR A C 1
ATOM 569 O O . THR A 1 73 ? -12.067 1.277 6.428 1.00 96.69 73 THR A O 1
ATOM 572 N N . HIS A 1 74 ? -9.837 1.085 6.622 1.00 96.62 74 HIS A N 1
ATOM 573 C CA . HIS A 1 74 ? -9.509 2.193 5.739 1.00 96.62 74 HIS A CA 1
ATOM 574 C C . HIS A 1 74 ? -9.089 1.643 4.382 1.00 96.62 74 HIS A C 1
ATOM 576 O O . HIS A 1 74 ? -8.293 0.705 4.302 1.00 96.62 74 HIS A O 1
ATOM 582 N N . VAL A 1 75 ? -9.638 2.225 3.318 1.00 97.00 75 VAL A N 1
ATOM 583 C CA . VAL A 1 75 ? -9.378 1.809 1.941 1.00 97.00 75 VAL A CA 1
ATOM 584 C C . VAL A 1 75 ? -8.681 2.947 1.214 1.00 97.00 75 VAL A C 1
ATOM 586 O O . VAL A 1 75 ? -9.220 4.046 1.104 1.00 97.00 75 VAL A O 1
ATOM 589 N N . PHE A 1 76 ? -7.480 2.672 0.715 1.00 97.00 76 PHE A N 1
ATOM 590 C CA . PHE A 1 76 ? -6.637 3.645 0.037 1.00 97.00 76 PHE A CA 1
ATOM 591 C C . PHE A 1 76 ? -6.479 3.280 -1.437 1.00 97.00 76 PHE A C 1
ATOM 593 O O . PHE A 1 76 ? -6.053 2.159 -1.742 1.00 97.00 76 PHE A O 1
ATOM 600 N N . PRO A 1 77 ? -6.773 4.210 -2.357 1.00 95.69 77 PRO A N 1
ATOM 601 C CA . PRO A 1 77 ? -6.360 4.063 -3.740 1.00 95.69 77 PRO A CA 1
ATOM 602 C C . PRO A 1 77 ? -4.851 4.302 -3.858 1.00 95.69 77 PRO A C 1
ATOM 604 O O . PRO A 1 77 ? -4.299 5.226 -3.260 1.00 95.69 77 PRO A O 1
ATOM 607 N N . ILE A 1 78 ? -4.180 3.480 -4.654 1.00 95.81 78 ILE A N 1
ATOM 608 C CA . ILE A 1 78 ? -2.752 3.567 -4.956 1.00 95.81 78 ILE A CA 1
ATOM 609 C C . ILE A 1 78 ? -2.528 3.216 -6.425 1.00 95.81 78 ILE A C 1
ATOM 611 O O . ILE A 1 78 ? -3.334 2.548 -7.064 1.00 95.81 78 ILE A O 1
ATOM 615 N N . THR A 1 79 ? -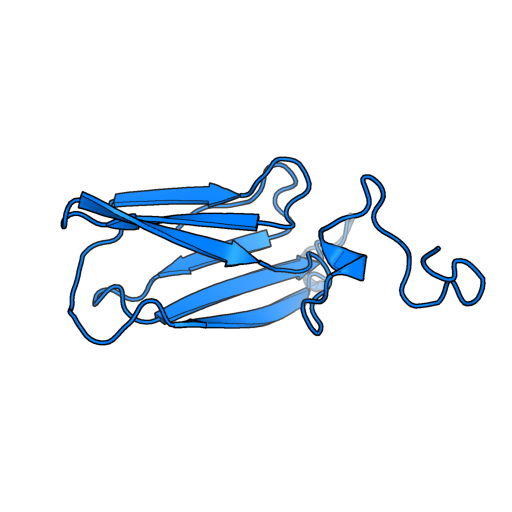1.397 3.621 -6.989 1.00 93.75 79 THR A N 1
ATOM 616 C CA . THR A 1 79 ? -0.972 3.087 -8.288 1.00 93.75 79 THR A CA 1
ATOM 617 C C . THR A 1 79 ? 0.292 2.244 -8.104 1.00 93.75 79 THR A C 1
ATOM 619 O O . THR A 1 79 ? 1.235 2.717 -7.467 1.00 93.75 79 THR A O 1
ATOM 622 N N . PRO A 1 80 ? 0.368 1.015 -8.656 1.00 91.75 80 PRO A N 1
ATOM 623 C CA . PRO A 1 80 ? 1.517 0.121 -8.448 1.00 91.75 80 PRO A CA 1
ATOM 624 C C . PRO A 1 80 ? 2.871 0.696 -8.878 1.00 91.75 80 PRO A C 1
ATOM 626 O O . PRO A 1 80 ? 3.922 0.256 -8.420 1.00 91.75 80 PRO A O 1
ATOM 629 N N . TYR A 1 81 ? 2.851 1.671 -9.785 1.00 88.94 81 TYR A N 1
ATOM 630 C CA . TYR A 1 81 ? 4.042 2.329 -10.317 1.00 88.94 81 TYR A CA 1
ATOM 631 C C . TYR A 1 81 ? 4.301 3.703 -9.682 1.00 88.94 81 TYR A C 1
ATOM 633 O O . TYR A 1 81 ? 5.268 4.366 -10.053 1.00 88.94 81 TYR A O 1
ATOM 641 N N . GLY A 1 82 ? 3.462 4.122 -8.733 1.00 90.19 82 GLY A N 1
ATOM 642 C CA . GLY A 1 82 ? 3.481 5.459 -8.153 1.00 90.19 82 GLY A CA 1
ATOM 643 C C . GLY A 1 82 ? 2.832 6.523 -9.044 1.00 90.19 82 GLY A C 1
ATOM 644 O O . GLY A 1 82 ? 2.499 6.298 -10.209 1.00 90.19 82 GLY A O 1
ATOM 645 N N . GLY A 1 83 ? 2.683 7.721 -8.480 1.00 90.62 83 GLY A N 1
ATOM 646 C CA . GLY A 1 83 ? 2.016 8.852 -9.124 1.00 90.62 83 GLY A CA 1
ATOM 647 C C . GLY A 1 83 ? 0.611 9.121 -8.574 1.00 90.62 83 GLY A C 1
ATOM 648 O O . GLY A 1 83 ? 0.164 8.448 -7.639 1.00 90.62 83 GLY A O 1
ATOM 649 N N . PRO A 1 84 ? -0.080 10.139 -9.110 1.00 90.12 84 PRO A N 1
ATOM 650 C CA . PRO A 1 84 ? -1.366 10.570 -8.587 1.00 90.12 84 PRO A CA 1
ATOM 651 C C . PRO A 1 84 ? -2.469 9.542 -8.854 1.00 90.12 84 PRO A C 1
ATOM 653 O O . PRO A 1 84 ? -2.570 8.942 -9.928 1.00 90.12 84 PRO A O 1
ATOM 656 N N . VAL A 1 85 ? -3.344 9.389 -7.867 1.00 90.62 85 VAL A N 1
ATOM 657 C CA . VAL A 1 85 ? -4.611 8.675 -8.005 1.00 90.62 85 VAL A CA 1
ATOM 658 C C . VAL A 1 85 ? -5.594 9.557 -8.774 1.00 90.62 85 VAL A C 1
ATOM 660 O O . VAL A 1 85 ? -5.688 10.756 -8.533 1.00 90.62 85 VAL A O 1
ATOM 663 N N . SER A 1 86 ? -6.342 8.968 -9.702 1.00 86.56 86 SER A N 1
ATOM 664 C CA . SER A 1 86 ? -7.416 9.641 -10.433 1.00 86.56 86 SER A CA 1
ATOM 665 C C . SER A 1 86 ? -8.508 8.642 -10.805 1.00 86.56 86 SER A C 1
ATOM 667 O O . SER A 1 86 ? -8.286 7.429 -10.760 1.00 86.56 86 SER A O 1
ATOM 669 N N . VAL A 1 87 ? -9.659 9.154 -11.249 1.00 83.12 87 VAL A N 1
ATOM 670 C CA . VAL A 1 87 ? -10.747 8.347 -11.827 1.00 83.12 87 VAL A CA 1
ATOM 671 C C . VAL A 1 87 ? -10.185 7.393 -12.885 1.00 83.12 87 VAL A C 1
ATOM 673 O O . VAL A 1 87 ? -10.335 6.184 -12.767 1.00 83.12 87 VAL A O 1
ATOM 676 N N . ARG A 1 88 ? -9.397 7.910 -13.836 1.00 78.81 88 ARG A N 1
ATOM 677 C CA . ARG A 1 88 ? -8.786 7.118 -14.916 1.00 78.81 88 ARG A CA 1
ATOM 678 C C . ARG A 1 88 ? -7.941 5.947 -14.414 1.00 78.81 88 ARG A C 1
ATOM 680 O O . ARG A 1 88 ? -7.930 4.898 -15.051 1.00 78.81 88 ARG A O 1
ATOM 687 N N . THR A 1 89 ? -7.219 6.105 -13.303 1.00 81.19 89 THR A N 1
ATOM 688 C CA . THR A 1 89 ? -6.365 5.027 -12.790 1.00 81.19 89 THR A CA 1
ATOM 689 C C . THR A 1 89 ? -7.152 3.933 -12.067 1.00 81.19 89 THR A C 1
ATOM 691 O O . THR A 1 89 ? -6.617 2.836 -11.937 1.00 81.19 89 THR A O 1
ATOM 694 N N . HIS A 1 90 ? -8.410 4.171 -11.668 1.00 83.94 90 HIS A N 1
ATOM 695 C CA . HIS A 1 90 ? -9.189 3.262 -10.809 1.00 83.94 90 HIS A CA 1
ATOM 696 C C . HIS A 1 90 ? -10.547 2.819 -11.380 1.00 83.94 90 HIS A C 1
ATOM 698 O O . HIS A 1 90 ? -11.092 1.835 -10.892 1.00 83.94 90 HIS A O 1
ATOM 704 N N . THR A 1 91 ? -11.086 3.474 -12.414 1.00 80.69 91 THR A N 1
ATOM 705 C CA . THR A 1 91 ? -12.378 3.093 -13.023 1.00 80.69 91 THR A CA 1
ATOM 706 C C . THR A 1 91 ? -12.252 2.205 -14.256 1.00 80.69 91 THR A C 1
ATOM 708 O O . THR A 1 91 ? -13.225 1.570 -14.650 1.00 80.69 91 THR A O 1
ATOM 711 N N . HIS A 1 92 ? -11.067 2.117 -14.862 1.00 71.50 92 HIS A N 1
ATOM 712 C CA . HIS A 1 92 ? -10.843 1.242 -16.011 1.00 71.50 92 HIS A CA 1
ATOM 713 C C . HIS A 1 92 ? -10.358 -0.142 -15.557 1.00 71.50 92 HIS A C 1
ATOM 715 O O . HIS A 1 92 ? -9.539 -0.239 -14.644 1.00 71.50 92 HIS A O 1
ATOM 721 N N . SER A 1 93 ? -10.821 -1.226 -16.183 1.00 67.50 93 SER A N 1
ATOM 722 C CA . SER A 1 93 ? -10.374 -2.597 -15.860 1.00 67.50 93 SER A CA 1
ATOM 723 C C . SER A 1 93 ? -8.892 -2.827 -16.177 1.00 67.50 93 SER A C 1
ATOM 725 O O . SER A 1 93 ? -8.229 -3.634 -15.531 1.00 67.50 93 SER A O 1
ATOM 727 N N . HIS A 1 94 ? -8.364 -2.091 -17.157 1.00 66.88 94 HIS A N 1
ATOM 728 C CA . HIS A 1 94 ? -6.981 -2.199 -17.610 1.00 66.88 94 HIS A CA 1
ATOM 729 C C . HIS A 1 94 ? -6.109 -1.070 -17.072 1.00 66.88 94 HIS A C 1
ATOM 731 O O . HIS A 1 94 ? -6.472 0.106 -17.143 1.00 66.88 94 HIS A O 1
ATOM 737 N N . VAL A 1 95 ? -4.914 -1.436 -16.612 1.00 64.62 95 VAL A N 1
ATOM 738 C CA . VAL A 1 95 ? -3.868 -0.479 -16.264 1.00 64.62 95 VAL A CA 1
ATOM 739 C C . VAL A 1 95 ? -3.286 0.099 -17.550 1.00 64.62 95 VAL A C 1
ATOM 741 O O . VAL A 1 95 ? -2.663 -0.606 -18.342 1.00 64.62 95 VAL A O 1
ATOM 744 N N . VAL A 1 96 ? -3.505 1.393 -17.770 1.00 65.12 96 VAL A N 1
ATOM 745 C CA . VAL A 1 96 ? -2.971 2.107 -18.932 1.00 65.12 96 VAL A CA 1
ATOM 746 C C . VAL A 1 96 ? -1.571 2.629 -18.633 1.00 65.12 96 VAL A C 1
ATOM 748 O O . VAL A 1 96 ? -1.314 3.206 -17.576 1.00 65.12 96 VAL A O 1
ATOM 751 N N . ASN A 1 97 ? -0.648 2.450 -19.578 1.00 60.81 97 ASN A N 1
ATOM 752 C CA . ASN A 1 97 ? 0.685 3.027 -19.453 1.00 60.81 97 ASN A CA 1
ATOM 753 C C . ASN A 1 97 ? 0.585 4.562 -19.477 1.00 60.81 97 ASN A C 1
ATOM 755 O O . ASN A 1 97 ? -0.168 5.122 -20.277 1.00 60.81 97 ASN A O 1
ATOM 759 N N . ARG A 1 98 ? 1.372 5.254 -18.643 1.00 55.75 98 ARG A N 1
ATOM 760 C CA . ARG A 1 98 ? 1.410 6.727 -18.580 1.00 55.75 98 ARG A CA 1
ATOM 761 C C . ARG A 1 98 ? 1.703 7.356 -19.948 1.00 55.75 98 ARG A C 1
ATOM 763 O O . ARG A 1 98 ? 1.227 8.448 -20.236 1.00 55.75 98 ARG A O 1
ATOM 770 N N . THR A 1 99 ? 2.459 6.660 -20.796 1.00 58.41 99 THR A N 1
ATOM 771 C CA . THR A 1 99 ? 2.802 7.079 -22.165 1.00 58.41 99 THR A CA 1
ATOM 772 C C . THR A 1 99 ? 1.712 6.797 -23.201 1.00 58.41 99 THR A C 1
ATOM 774 O O . THR A 1 99 ? 1.837 7.252 -24.338 1.00 58.41 99 THR A O 1
ATOM 777 N N . SER A 1 100 ? 0.633 6.093 -22.840 1.00 58.66 100 SER A N 1
ATOM 778 C CA . SER A 1 100 ? -0.514 5.875 -23.722 1.00 58.66 100 SER A CA 1
ATOM 779 C C . SER A 1 100 ? -1.291 7.186 -23.882 1.00 58.66 100 SER A C 1
ATOM 781 O O . SER A 1 100 ? -2.205 7.510 -23.116 1.00 58.66 100 SER A O 1
ATOM 783 N N . LYS A 1 101 ? -0.870 7.973 -24.879 1.00 52.88 101 LYS A N 1
ATOM 784 C CA . LYS A 1 101 ? -1.440 9.277 -25.254 1.00 52.88 101 LYS A CA 1
ATOM 785 C C . LYS A 1 101 ? -2.830 9.182 -25.902 1.00 52.88 101 LYS A C 1
ATOM 787 O O . LYS A 1 101 ? -3.448 10.217 -26.123 1.00 52.88 101 LYS A O 1
ATOM 792 N N . TYR A 1 102 ? -3.332 7.979 -26.197 1.00 53.66 102 TYR A N 1
ATOM 793 C CA . TYR A 1 102 ? -4.456 7.799 -27.128 1.00 53.66 102 TYR A CA 1
ATOM 794 C C . TYR A 1 102 ? -5.743 7.213 -26.546 1.00 53.66 102 TYR A C 1
ATOM 796 O O . TYR A 1 102 ? -6.691 7.003 -27.293 1.00 53.66 102 TYR A O 1
ATOM 804 N N . GLN A 1 103 ? -5.846 7.013 -25.233 1.00 56.00 103 GLN A N 1
ATOM 805 C CA . GLN A 1 103 ? -7.127 6.635 -24.625 1.00 56.00 103 GLN A CA 1
ATOM 806 C C . GLN A 1 103 ? -7.691 7.809 -23.830 1.00 56.00 103 GLN A C 1
ATOM 808 O O . GLN A 1 103 ? -7.350 8.004 -22.660 1.00 56.00 103 GLN A O 1
ATOM 813 N N . ARG A 1 104 ? -8.507 8.623 -24.514 1.00 48.94 104 ARG A N 1
ATOM 814 C CA . ARG A 1 104 ? -9.371 9.629 -23.889 1.00 48.94 104 ARG A CA 1
ATOM 815 C C . ARG A 1 104 ? -10.525 8.891 -23.213 1.00 48.94 104 ARG A C 1
ATOM 817 O O . ARG A 1 104 ? -11.123 8.016 -23.827 1.00 48.94 104 ARG A O 1
ATOM 824 N N . SER A 1 105 ? -10.789 9.215 -21.953 1.00 49.22 105 SER A N 1
ATOM 825 C CA . SER A 1 105 ? -11.997 8.783 -21.251 1.00 49.22 105 SER A CA 1
ATOM 826 C C . SER A 1 105 ? -13.216 9.323 -21.997 1.00 49.22 105 SER A C 1
ATOM 828 O O . SER A 1 105 ? -13.303 10.538 -22.190 1.00 49.22 105 SER A O 1
ATOM 830 N N . SER A 1 106 ? -14.078 8.419 -22.465 1.00 50.38 106 SER A N 1
ATOM 831 C CA . SER A 1 106 ? -15.446 8.736 -22.890 1.00 50.38 106 SER A CA 1
ATOM 832 C C . SER A 1 106 ? -16.307 9.108 -21.691 1.00 50.38 106 SER A C 1
ATOM 834 O O . SER A 1 106 ? -16.012 8.591 -20.588 1.00 50.38 106 SER A O 1
#

Foldseek 3Di:
DDAAPVNQWDWDADQQRFWIWIKGWQQDPPDRVPIDIDTADIDGPDDHGWGFPDKYADNQRQKIWTDTPVGDIDIDGAANVHDDDDCVCPVDPDHDDPPCPPDDDD

Nearest PDB structures (foldseek):
  5ltg-assembly2_B  TM=9.132E-01  e=1.890E-03  Ogataea angusta
  4av9-assembly1_A  TM=9.123E-01  e=3.690E-03  Kluyveromyces lactis
  6qp9-assembly1_A  TM=6.466E-01  e=3.190E-01  Drosophila melanogaster
  7y1c-assembly1_Y  TM=5.528E-01  e=3.707E+00  Klebsiella phage Kp9
  8e2g-assembly1_A  TM=3.759E-01  e=9.199E-01  Homo sapiens

Secondary structure (DSSP, 8-state):
-EE-TTS-EEEEE-TTSSEEEEEEEE--SS-GGG-EEEEEEEEE--SS---EEEEEE-TTSSEE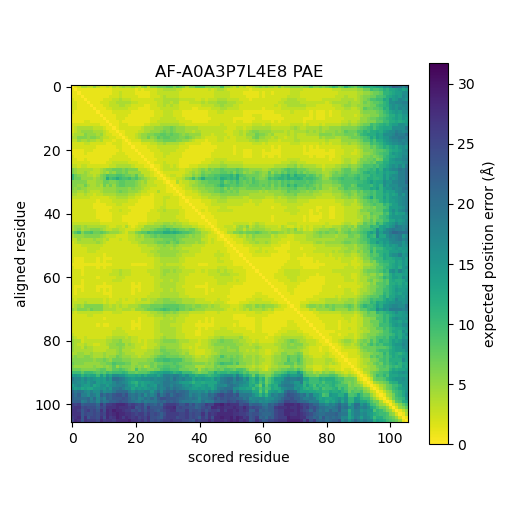EEEETTS-EEEEE--TT-S---HHHHHSSS---TT-TT----

pLDDT: mean 88.88, std 13.09, range [48.94, 98.38]

Radius of gyration: 15.28 Å; Cα contacts (8 Å, |Δi|>4): 190; chains: 1; bounding box: 38×23×45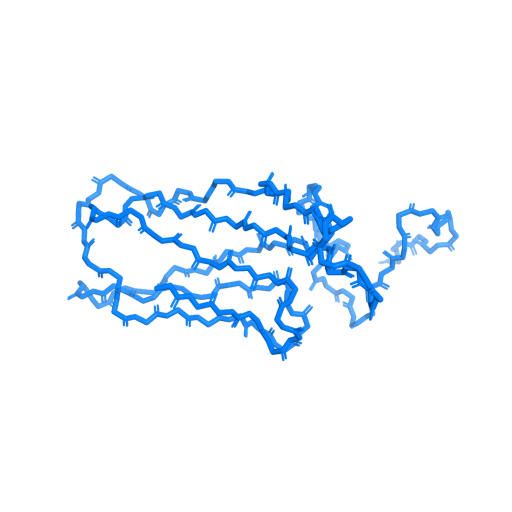 Å

Organism: Dibothriocephalus latus (NCBI:txid60516)

InterPro domains:
  IPR015943 WD40/YVTN repeat-like-containing domain superfamily [G3DSA:2.130.10.10] (1-105)
  IPR036322 WD40-repeat-containing domain superfamily [SSF50978] (1-96)
  IPR045142 BCAS3-like [PTHR13268] (1-105)
  IPR048382 BCAS3, WD40 domain [PF21034] (1-105)

Solvent-accessible surface area (backbone atoms only — not comparable to full-atom values): 6568 Å² total; per-residue (Å²): 115,44,62,36,98,84,64,37,36,38,42,41,64,45,84,53,37,28,48,31,40,35,34,34,44,49,75,38,95,90,43,74,88,67,40,46,77,42,84,60,45,80,45,77,75,53,88,71,73,39,47,70,75,45,66,48,53,42,96,85,43,40,36,38,41,41,30,34,75,80,79,46,71,50,77,44,80,45,46,79,84,46,72,87,78,49,68,77,77,68,74,49,96,64,91,75,59,92,80,60,84,80,75,77,86,128

Mean predicted aligned error: 6.23 Å

Sequence (106 aa):
MTFNSSGSLLFTACIQGHSFHIFRIANHPKDSRQTAVHHLYILDRGSTPCEVTHACFSRDSRWLAACSNHGTTHVFPITPYGGPVSVRTHTHSHVVNRTSKYQRSS